Protein AF-A0A7C6HHJ7-F1 (afdb_monomer)

Solvent-accessible surface area (backbone atoms only — not comparable to full-atom values): 3229 Å² total; per-residue (Å²): 112,70,69,61,54,51,53,53,54,52,52,56,59,42,44,46,40,31,51,51,21,53,76,68,64,40,92,57,25,66,60,33,38,50,44,24,70,76,34,52,72,65,16,29,54,51,21,40,46,54,60,62,54,60,63,64,82,76,116

Sequence (59 aa):
MLGTLVVILTAVINFIPSIIAFKKNHPDKVMILIINALIPVAGFIIALILVFVRKEDRK

Structure (mmCIF, N/CA/C/O backbone):
data_AF-A0A7C6HHJ7-F1
#
_entry.id   AF-A0A7C6HHJ7-F1
#
loop_
_atom_site.group_PDB
_atom_site.id
_atom_site.type_symbol
_atom_site.label_atom_id
_atom_site.label_alt_id
_atom_site.label_comp_id
_atom_site.label_asym_id
_atom_site.label_entity_id
_atom_site.label_seq_id
_atom_site.pdbx_PDB_ins_code
_atom_site.Cartn_x
_atom_site.Cartn_y
_atom_site.Cartn_z
_atom_site.occupancy
_atom_site.B_iso_or_equiv
_atom_site.auth_seq_id
_atom_site.auth_comp_id
_atom_site.auth_asym_id
_atom_site.auth_atom_id
_atom_site.pdbx_PDB_model_num
ATOM 1 N N . MET A 1 1 ? 17.408 -8.582 -13.003 1.00 75.56 1 MET A N 1
ATOM 2 C CA . MET A 1 1 ? 17.311 -8.767 -11.535 1.00 75.56 1 MET A CA 1
ATOM 3 C C . MET A 1 1 ? 17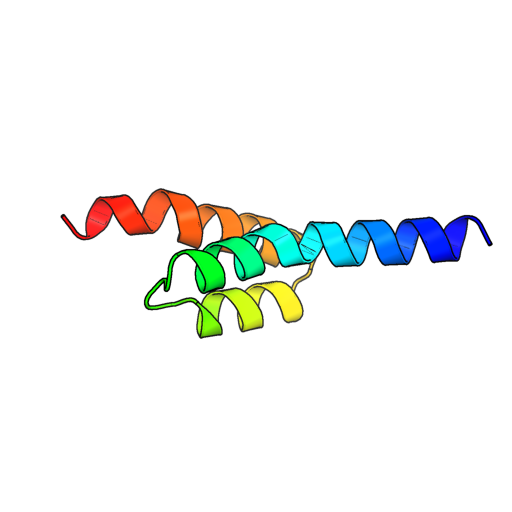.119 -7.453 -10.782 1.00 75.56 1 MET A C 1
ATOM 5 O O . MET A 1 1 ? 16.159 -7.369 -10.031 1.00 75.56 1 MET A O 1
ATOM 9 N N . LEU A 1 2 ? 17.948 -6.420 -10.998 1.00 87.38 2 LEU A N 1
ATOM 10 C CA . LEU A 1 2 ? 17.833 -5.141 -10.271 1.00 87.38 2 LEU A CA 1
ATOM 11 C C . LEU A 1 2 ? 16.458 -4.460 -10.432 1.00 87.38 2 LEU A C 1
ATOM 13 O O . LEU A 1 2 ? 15.838 -4.097 -9.441 1.00 87.38 2 LEU A O 1
ATOM 17 N N . GLY A 1 3 ? 15.942 -4.359 -11.663 1.00 87.31 3 GLY A N 1
ATOM 18 C CA . GLY A 1 3 ? 14.640 -3.724 -11.923 1.00 87.31 3 GLY A CA 1
ATOM 19 C C . GLY A 1 3 ? 13.466 -4.414 -11.220 1.00 87.31 3 GLY A C 1
ATOM 20 O O . GLY A 1 3 ? 12.606 -3.750 -10.655 1.00 87.31 3 GLY A O 1
ATOM 21 N N . THR A 1 4 ? 13.469 -5.748 -11.169 1.00 9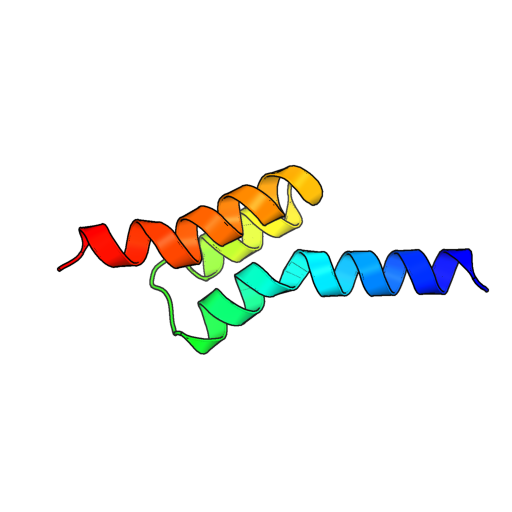0.56 4 THR A N 1
ATOM 22 C CA . THR A 1 4 ? 12.453 -6.529 -10.447 1.00 90.56 4 THR A CA 1
ATOM 23 C C . THR A 1 4 ? 12.484 -6.238 -8.947 1.00 90.56 4 THR A C 1
ATOM 25 O O . THR A 1 4 ? 11.435 -6.055 -8.337 1.00 90.56 4 THR A O 1
ATOM 28 N N . LEU A 1 5 ? 13.681 -6.142 -8.361 1.00 93.31 5 LEU A N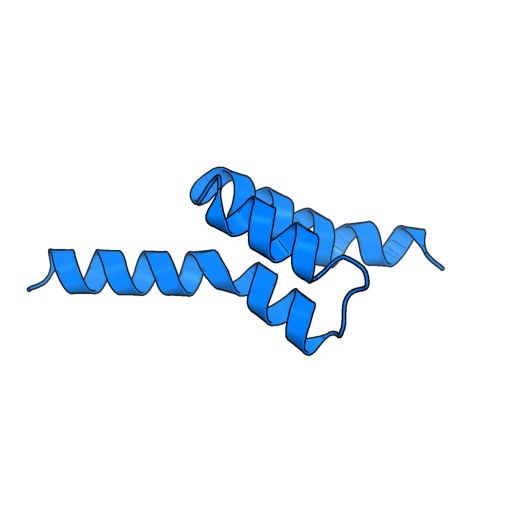 1
ATOM 29 C CA . LEU A 1 5 ? 13.855 -5.822 -6.945 1.00 93.31 5 LEU A CA 1
ATOM 30 C C . LEU A 1 5 ? 13.307 -4.425 -6.614 1.00 93.31 5 LEU A C 1
ATOM 32 O O . LEU A 1 5 ? 12.590 -4.261 -5.631 1.00 93.31 5 LEU A O 1
ATOM 36 N N . VAL A 1 6 ? 13.607 -3.437 -7.465 1.00 91.31 6 VAL A N 1
ATOM 37 C CA . VAL A 1 6 ? 13.124 -2.057 -7.313 1.00 91.31 6 VAL A CA 1
ATOM 38 C C . VAL A 1 6 ? 11.598 -2.015 -7.360 1.00 91.31 6 VAL A C 1
ATOM 40 O O . VAL A 1 6 ? 10.988 -1.448 -6.463 1.00 91.31 6 VAL A O 1
ATOM 43 N N . VAL A 1 7 ? 10.973 -2.683 -8.334 1.00 89.00 7 VAL A N 1
ATOM 44 C CA . VAL A 1 7 ? 9.506 -2.731 -8.458 1.00 89.00 7 VAL A CA 1
ATOM 45 C C . VAL A 1 7 ? 8.852 -3.354 -7.224 1.00 89.00 7 VAL A C 1
ATOM 47 O O . VAL A 1 7 ? 7.867 -2.816 -6.721 1.00 89.00 7 VAL A O 1
ATOM 50 N N . ILE A 1 8 ? 9.407 -4.451 -6.699 1.00 89.88 8 ILE A N 1
ATOM 51 C CA . ILE A 1 8 ? 8.887 -5.100 -5.487 1.00 89.88 8 ILE A CA 1
ATOM 52 C C . ILE A 1 8 ? 9.004 -4.161 -4.283 1.00 89.88 8 ILE A C 1
ATOM 54 O O . ILE A 1 8 ? 8.032 -3.983 -3.552 1.00 89.88 8 ILE A O 1
ATOM 58 N N . LEU A 1 9 ? 10.164 -3.528 -4.089 1.00 91.06 9 LEU A N 1
ATOM 59 C CA . LEU A 1 9 ? 10.376 -2.593 -2.983 1.00 91.06 9 LEU A CA 1
ATOM 60 C C . LEU A 1 9 ? 9.431 -1.394 -3.073 1.00 91.06 9 LEU A C 1
ATOM 62 O O . LEU A 1 9 ? 8.802 -1.039 -2.077 1.00 91.06 9 LEU A O 1
ATOM 66 N N . THR A 1 10 ? 9.278 -0.807 -4.260 1.00 88.50 10 THR A N 1
ATOM 67 C CA . THR A 1 10 ? 8.345 0.299 -4.479 1.00 88.50 10 THR A CA 1
ATOM 68 C C . THR A 1 10 ? 6.910 -0.131 -4.198 1.00 88.50 10 THR A C 1
ATOM 70 O O . THR A 1 10 ? 6.199 0.594 -3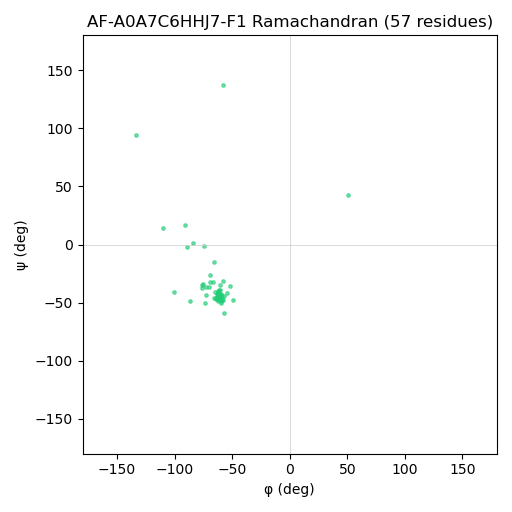.509 1.00 88.50 10 THR A O 1
ATOM 73 N N . ALA A 1 11 ? 6.491 -1.319 -4.643 1.00 85.88 11 ALA A N 1
ATOM 74 C CA . ALA A 1 11 ? 5.154 -1.836 -4.364 1.00 85.88 11 ALA A CA 1
ATOM 75 C C . ALA A 1 11 ? 4.919 -2.020 -2.857 1.00 85.88 11 ALA A C 1
ATOM 77 O O . ALA A 1 11 ? 3.908 -1.560 -2.334 1.00 85.88 11 ALA A O 1
ATOM 78 N N . VAL A 1 12 ? 5.867 -2.623 -2.133 1.00 89.06 12 VAL A N 1
ATOM 79 C CA . VAL A 1 12 ? 5.765 -2.809 -0.676 1.00 89.06 12 VAL A CA 1
ATOM 80 C C . VAL A 1 12 ? 5.665 -1.465 0.045 1.00 89.06 12 VAL A C 1
ATOM 82 O O . VAL A 1 12 ? 4.792 -1.294 0.898 1.00 89.06 12 VAL A O 1
ATOM 85 N N . ILE A 1 13 ? 6.510 -0.496 -0.323 1.00 90.25 13 ILE A N 1
ATOM 86 C CA . ILE A 1 13 ? 6.473 0.859 0.242 1.00 90.25 13 ILE A CA 1
ATOM 87 C C . ILE A 1 13 ? 5.118 1.509 -0.032 1.00 90.25 13 ILE A C 1
ATOM 89 O O . ILE A 1 13 ? 4.523 2.086 0.878 1.00 90.25 13 ILE A O 1
ATOM 93 N N . ASN A 1 14 ? 4.585 1.342 -1.242 1.00 89.06 14 ASN A N 1
ATOM 94 C CA . ASN A 1 14 ? 3.303 1.908 -1.632 1.00 89.06 14 ASN A CA 1
ATOM 95 C C . ASN A 1 14 ? 2.156 1.437 -0.728 1.00 89.06 14 ASN A C 1
ATOM 97 O O . ASN A 1 14 ? 1.239 2.196 -0.456 1.00 89.06 14 ASN A O 1
ATOM 101 N N . PHE A 1 15 ? 2.206 0.223 -0.179 1.00 90.06 15 PHE A N 1
ATOM 102 C CA . PHE A 1 15 ? 1.148 -0.292 0.698 1.00 90.06 15 PHE A CA 1
ATOM 103 C C . PHE A 1 15 ? 1.327 0.021 2.194 1.00 90.06 15 PHE A C 1
ATOM 105 O O . PHE A 1 15 ? 0.419 -0.271 2.978 1.00 90.06 15 PHE A O 1
ATOM 112 N N . ILE A 1 16 ? 2.420 0.675 2.612 1.00 91.69 16 ILE A N 1
ATOM 113 C CA . ILE A 1 16 ? 2.662 1.061 4.019 1.00 91.69 16 ILE A CA 1
ATOM 114 C C . ILE A 1 16 ? 1.463 1.786 4.668 1.00 91.69 16 ILE A C 1
ATOM 116 O O . ILE A 1 16 ? 1.068 1.389 5.769 1.00 91.69 16 ILE A O 1
ATOM 120 N N . PRO A 1 17 ? 0.832 2.800 4.044 1.00 90.06 17 PRO A N 1
ATOM 121 C CA . PRO A 1 17 ? -0.248 3.553 4.680 1.00 90.06 17 PRO A CA 1
ATOM 122 C C . PRO A 1 17 ? -1.469 2.668 4.940 1.00 90.06 17 PRO A C 1
ATOM 124 O O . PRO A 1 17 ? -2.060 2.711 6.020 1.00 90.06 17 PRO A O 1
ATOM 127 N N . SER A 1 18 ? -1.803 1.797 3.986 1.00 91.25 18 SER A N 1
ATOM 128 C CA . SER A 1 18 ? -2.885 0.824 4.129 1.00 91.25 18 SER A CA 1
ATOM 129 C C . SER A 1 18 ? -2.586 -0.165 5.255 1.00 91.25 18 SER A C 1
ATOM 131 O O . SER A 1 18 ? -3.443 -0.384 6.107 1.00 91.25 18 SER A O 1
ATOM 133 N N . ILE A 1 19 ? -1.361 -0.697 5.338 1.00 92.50 19 ILE A N 1
ATOM 134 C CA . ILE A 1 19 ? -0.940 -1.587 6.435 1.00 92.50 19 ILE A CA 1
ATOM 135 C C . ILE A 1 19 ? -1.119 -0.896 7.795 1.00 92.50 19 ILE A C 1
ATOM 137 O O . ILE A 1 19 ? -1.666 -1.489 8.726 1.00 92.50 19 ILE A O 1
ATOM 141 N N . ILE A 1 20 ? -0.719 0.375 7.915 1.00 91.38 20 ILE A N 1
ATOM 142 C CA . ILE A 1 20 ? -0.908 1.163 9.141 1.00 91.38 20 ILE A CA 1
ATOM 143 C C . ILE A 1 20 ? -2.402 1.330 9.458 1.00 91.38 20 ILE A C 1
ATOM 145 O O . ILE A 1 20 ? -2.791 1.179 10.620 1.00 91.38 20 ILE A O 1
ATOM 149 N N . ALA A 1 21 ? -3.241 1.600 8.454 1.00 91.69 21 ALA A N 1
ATOM 150 C CA . ALA A 1 21 ? -4.689 1.722 8.615 1.00 91.69 21 ALA A CA 1
ATOM 151 C C . ALA A 1 21 ? -5.315 0.433 9.174 1.00 91.69 21 ALA A C 1
ATOM 153 O O . ALA A 1 21 ? -6.095 0.489 10.126 1.00 91.69 21 ALA A O 1
ATOM 154 N N . PHE A 1 22 ? -4.933 -0.732 8.640 1.00 92.81 22 PHE A N 1
ATOM 155 C CA . PHE A 1 22 ? -5.393 -2.031 9.140 1.00 92.81 22 PHE A CA 1
ATOM 156 C C . PHE A 1 22 ? -4.888 -2.317 10.551 1.00 92.81 22 PHE A C 1
ATOM 158 O O . PHE A 1 22 ? -5.684 -2.688 11.412 1.00 92.81 22 PHE A O 1
ATOM 165 N N . LYS A 1 23 ? -3.599 -2.082 10.821 1.00 92.88 23 LYS A N 1
ATOM 166 C CA . LYS A 1 23 ? -2.999 -2.304 12.146 1.00 92.88 23 LYS A CA 1
ATOM 167 C C . LYS A 1 23 ? -3.651 -1.440 13.230 1.00 92.88 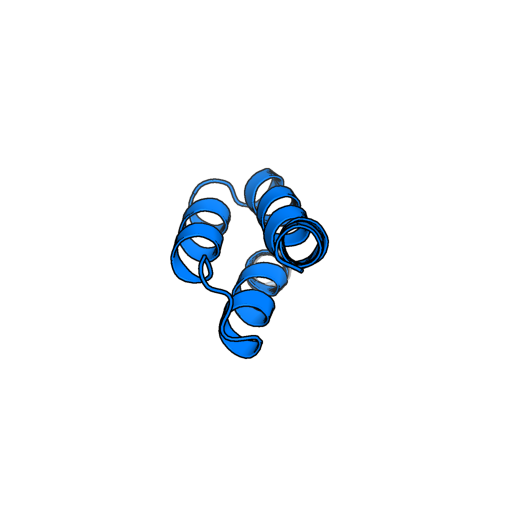23 LYS A C 1
ATOM 169 O O . LYS A 1 23 ? -3.795 -1.884 14.363 1.00 92.88 23 LYS A O 1
ATOM 174 N N . LYS A 1 24 ? -4.062 -0.214 12.893 1.00 90.00 24 LYS A N 1
ATOM 175 C CA . LYS A 1 24 ? -4.772 0.703 13.803 1.00 90.00 24 LYS A CA 1
ATOM 176 C C . LYS A 1 24 ? -6.286 0.464 13.861 1.00 90.00 24 LYS A C 1
ATOM 178 O O . LYS A 1 24 ? -6.970 1.213 14.551 1.00 90.00 24 LYS A O 1
ATOM 183 N N . ASN A 1 25 ? -6.806 -0.527 13.134 1.00 88.06 25 ASN A N 1
ATOM 184 C CA . ASN A 1 25 ? -8.237 -0.767 12.958 1.00 88.06 25 ASN A CA 1
ATOM 185 C C . ASN A 1 25 ? -9.009 0.500 12.529 1.00 88.06 25 ASN A C 1
ATOM 187 O O . ASN A 1 25 ? -10.084 0.788 13.050 1.00 88.06 25 ASN A O 1
ATOM 191 N N . HIS A 1 26 ? -8.437 1.278 11.602 1.00 87.19 26 HIS A N 1
ATOM 192 C CA . HIS A 1 26 ? -9.035 2.523 11.117 1.00 87.19 26 HIS A CA 1
ATOM 193 C C . HIS A 1 26 ? -10.430 2.245 10.524 1.00 87.19 26 HIS A C 1
ATOM 195 O O . HIS A 1 26 ? -10.565 1.267 9.781 1.00 87.19 26 HIS A O 1
ATOM 201 N N . PRO A 1 27 ? -11.455 3.077 10.798 1.00 87.75 27 PRO A N 1
ATOM 202 C CA . PRO A 1 27 ? -12.806 2.862 10.267 1.00 87.75 27 PRO A CA 1
ATOM 203 C C . PRO A 1 27 ? -12.799 2.743 8.738 1.00 87.75 27 PRO A C 1
ATOM 205 O O . PRO A 1 27 ? -13.383 1.823 8.175 1.00 87.75 27 PRO A O 1
ATOM 208 N N . ASP A 1 28 ? -12.007 3.590 8.082 1.00 90.56 28 ASP A N 1
ATOM 209 C CA . ASP A 1 28 ? -11.910 3.639 6.622 1.00 90.56 28 ASP A CA 1
ATOM 210 C C . ASP A 1 28 ? -10.803 2.741 6.032 1.00 90.56 28 ASP A C 1
ATOM 212 O O . ASP A 1 28 ? -10.396 2.932 4.887 1.00 90.56 28 ASP A O 1
ATOM 216 N N . LYS A 1 29 ? -10.269 1.765 6.786 1.00 91.12 29 LYS A N 1
ATOM 217 C CA . LYS A 1 29 ? -9.119 0.929 6.362 1.00 91.12 29 LYS A CA 1
ATOM 218 C C . LYS A 1 29 ? -9.296 0.271 4.985 1.00 91.12 29 LYS A C 1
ATOM 220 O O . LYS A 1 29 ? -8.336 0.183 4.225 1.00 91.12 29 LYS A O 1
ATOM 225 N N . VAL A 1 30 ? -10.520 -0.143 4.645 1.00 91.50 30 VAL A N 1
ATOM 226 C CA . VAL A 1 30 ? -10.846 -0.763 3.348 1.00 91.50 30 VAL A CA 1
ATOM 227 C C . VAL A 1 30 ? -10.831 0.274 2.223 1.00 91.50 30 VAL A C 1
ATOM 229 O O . VAL A 1 30 ? -10.235 0.032 1.178 1.00 91.50 30 VAL A O 1
ATOM 232 N N . MET A 1 31 ? -11.408 1.456 2.449 1.00 89.19 31 MET A N 1
ATOM 233 C CA . MET A 1 31 ? -11.380 2.557 1.481 1.00 89.19 31 MET A CA 1
ATOM 234 C C . MET A 1 31 ? -9.943 3.015 1.206 1.00 89.19 31 MET A C 1
ATOM 236 O O . MET A 1 31 ? -9.557 3.202 0.056 1.00 89.19 31 MET A O 1
ATOM 240 N N . ILE A 1 32 ? -9.128 3.122 2.259 1.00 91.25 32 ILE A N 1
ATOM 241 C CA . ILE A 1 32 ? -7.708 3.477 2.164 1.00 91.25 32 ILE A CA 1
ATOM 242 C C . ILE A 1 32 ? -6.936 2.440 1.335 1.00 91.25 32 ILE A C 1
ATOM 244 O O . ILE A 1 32 ? -6.076 2.812 0.544 1.00 91.25 32 ILE A O 1
ATOM 248 N N . LEU A 1 33 ? -7.239 1.145 1.476 1.00 91.25 33 LEU A N 1
ATOM 249 C CA . LEU A 1 33 ? -6.641 0.095 0.645 1.00 91.25 33 LEU A CA 1
ATOM 250 C C . LEU A 1 33 ? -7.018 0.237 -0.831 1.00 91.25 33 LEU A C 1
ATOM 252 O O . LEU A 1 33 ? -6.144 0.152 -1.689 1.00 91.25 33 LEU A O 1
ATOM 256 N N . ILE A 1 34 ? -8.301 0.472 -1.116 1.00 90.38 34 ILE A N 1
ATOM 257 C CA . ILE A 1 34 ? -8.818 0.607 -2.483 1.00 90.38 34 ILE A CA 1
ATOM 258 C C . ILE A 1 34 ? -8.183 1.813 -3.183 1.00 90.38 34 ILE A C 1
ATOM 260 O O . ILE A 1 34 ? -7.670 1.675 -4.289 1.00 90.38 34 ILE A O 1
ATOM 264 N N . ILE A 1 35 ? -8.153 2.977 -2.526 1.00 88.62 35 ILE A N 1
ATOM 265 C CA . ILE A 1 35 ? -7.548 4.198 -3.083 1.00 88.62 35 ILE A CA 1
ATOM 266 C C . ILE A 1 35 ? -6.063 3.978 -3.390 1.00 88.62 35 ILE A C 1
ATOM 268 O O . ILE A 1 35 ? -5.583 4.358 -4.458 1.00 88.62 35 ILE A O 1
ATOM 272 N N . ASN A 1 36 ? -5.348 3.326 -2.474 1.00 89.44 36 ASN A N 1
ATOM 273 C CA . ASN A 1 36 ? -3.923 3.063 -2.624 1.00 89.44 36 ASN A CA 1
ATOM 274 C C . ASN A 1 36 ? -3.614 2.043 -3.740 1.00 89.44 36 ASN A C 1
ATOM 276 O O . ASN A 1 36 ? -2.600 2.158 -4.423 1.00 89.44 36 ASN A O 1
ATOM 280 N N . ALA A 1 37 ? -4.504 1.072 -3.969 1.00 87.25 37 ALA A N 1
ATOM 281 C CA . ALA A 1 37 ? -4.377 0.103 -5.057 1.00 87.25 37 ALA A CA 1
ATOM 282 C C . ALA A 1 37 ? -4.727 0.690 -6.438 1.00 87.25 37 ALA A C 1
ATOM 284 O O . ALA A 1 37 ? -4.128 0.295 -7.436 1.00 87.25 37 ALA A O 1
ATOM 285 N N . LEU A 1 38 ? -5.687 1.620 -6.506 1.00 87.94 38 LEU A N 1
ATOM 286 C CA . LEU A 1 38 ? -6.143 2.225 -7.764 1.00 87.94 38 LEU A CA 1
ATOM 287 C C . LEU A 1 38 ? -5.163 3.257 -8.320 1.00 87.94 38 LEU A C 1
ATOM 289 O O . LEU A 1 38 ? -5.003 3.367 -9.533 1.00 87.94 38 LEU A O 1
ATOM 293 N N . ILE A 1 39 ? -4.528 4.038 -7.445 1.00 86.94 39 ILE A N 1
ATOM 294 C CA . ILE A 1 39 ? -3.635 5.121 -7.851 1.00 86.94 39 ILE A CA 1
ATOM 295 C C . ILE A 1 39 ? -2.364 5.003 -7.013 1.00 86.94 39 ILE A C 1
ATOM 297 O O . ILE A 1 39 ? -2.341 5.533 -5.914 1.00 86.94 39 ILE A O 1
ATOM 301 N N . PRO A 1 40 ? -1.296 4.335 -7.478 1.00 75.50 40 PRO A N 1
ATOM 302 C CA . PRO A 1 40 ? -0.179 3.982 -6.607 1.00 75.50 40 PRO A CA 1
ATOM 303 C C . PRO A 1 40 ? 0.450 5.202 -5.918 1.00 75.50 40 PRO A C 1
ATOM 305 O O . PRO A 1 40 ? 0.392 5.329 -4.701 1.00 75.50 40 PRO A O 1
ATOM 308 N N . VAL A 1 41 ? 0.938 6.174 -6.695 1.00 80.69 41 VAL A N 1
ATOM 309 C CA . VAL A 1 41 ? 1.675 7.328 -6.150 1.00 80.69 41 VAL A CA 1
ATOM 310 C C . VAL A 1 41 ? 0.756 8.330 -5.444 1.00 80.69 41 VAL A C 1
ATOM 312 O O . VAL A 1 41 ? 1.017 8.720 -4.308 1.00 80.69 41 VAL A O 1
ATOM 315 N N . ALA A 1 42 ? -0.335 8.757 -6.088 1.00 84.44 42 ALA A N 1
ATOM 316 C CA . ALA A 1 42 ? -1.242 9.726 -5.467 1.00 84.44 42 A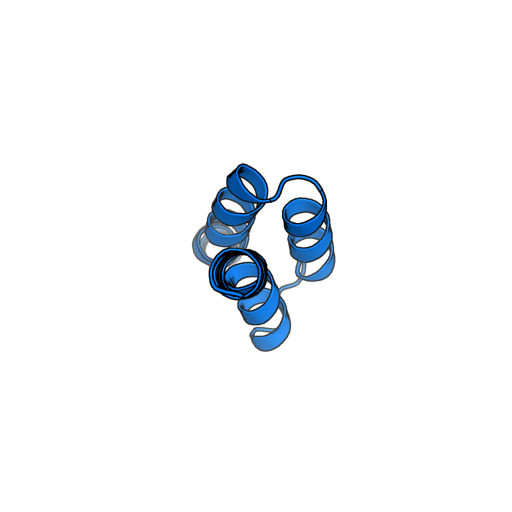LA A CA 1
ATOM 317 C C . ALA A 1 42 ? -2.076 9.088 -4.346 1.00 84.44 42 ALA A C 1
ATOM 319 O O . ALA A 1 42 ? -2.304 9.710 -3.313 1.00 84.44 42 ALA A O 1
ATOM 320 N N . GLY A 1 43 ? -2.482 7.830 -4.510 1.00 86.69 43 GLY A N 1
ATOM 321 C CA . GLY A 1 43 ? -3.193 7.054 -3.501 1.00 86.69 43 GLY A CA 1
ATOM 322 C C . GLY A 1 43 ? -2.335 6.758 -2.279 1.00 86.69 43 GLY A C 1
ATOM 323 O O . GLY A 1 43 ? -2.883 6.790 -1.184 1.00 86.69 43 GLY A O 1
ATOM 324 N N . PHE A 1 44 ? -1.013 6.598 -2.409 1.00 89.56 44 PHE A N 1
ATOM 325 C CA . PHE A 1 44 ? -0.102 6.549 -1.260 1.00 89.56 44 PHE A CA 1
ATOM 326 C C . PHE A 1 44 ? -0.169 7.835 -0.426 1.00 89.56 44 PHE A C 1
ATOM 328 O O . PHE A 1 44 ? -0.351 7.776 0.792 1.00 89.56 44 PHE A O 1
ATOM 335 N N . ILE A 1 45 ? -0.086 9.004 -1.072 1.00 88.75 45 ILE A N 1
ATOM 336 C CA . ILE A 1 45 ? -0.160 10.306 -0.390 1.00 88.75 45 ILE A CA 1
ATOM 337 C C . ILE A 1 45 ? -1.540 10.500 0.252 1.00 88.75 45 ILE A C 1
ATOM 339 O O . ILE A 1 45 ? -1.633 10.849 1.428 1.00 88.75 45 ILE A O 1
ATOM 343 N N . ILE A 1 46 ? -2.618 10.221 -0.485 1.00 87.00 46 ILE A N 1
ATOM 344 C CA . ILE A 1 46 ? -3.994 10.331 0.020 1.00 87.00 46 ILE A CA 1
ATOM 345 C C . ILE A 1 46 ? -4.212 9.377 1.199 1.00 87.00 46 ILE A C 1
ATOM 347 O O . ILE A 1 46 ? -4.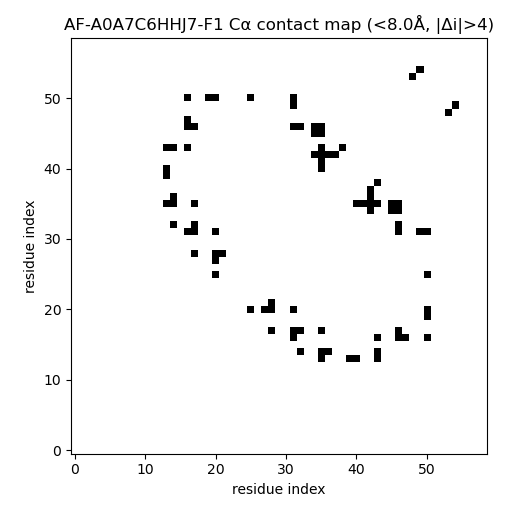782 9.769 2.215 1.00 87.00 46 ILE A O 1
ATOM 351 N N . ALA A 1 47 ? -3.727 8.140 1.101 1.00 88.00 47 ALA A N 1
ATOM 352 C CA . ALA A 1 47 ? -3.817 7.149 2.162 1.00 88.00 47 ALA A CA 1
ATOM 353 C C . ALA A 1 47 ? -3.057 7.593 3.418 1.00 88.00 47 ALA A C 1
ATOM 355 O O . ALA A 1 47 ? -3.585 7.444 4.517 1.00 88.00 47 ALA A O 1
ATOM 356 N N . LEU A 1 48 ? -1.864 8.185 3.283 1.00 88.69 48 LEU A N 1
ATOM 357 C CA . LEU A 1 48 ? -1.150 8.782 4.415 1.00 88.69 48 LEU A CA 1
ATOM 358 C C . LEU A 1 48 ? -1.97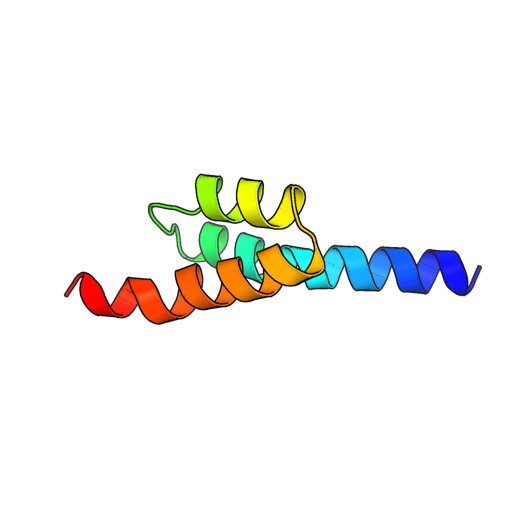4 9.894 5.070 1.00 88.69 48 LEU A C 1
ATOM 360 O O . LEU A 1 48 ? -2.183 9.860 6.281 1.00 88.69 48 LEU A O 1
ATOM 364 N N . ILE A 1 49 ? -2.490 10.840 4.284 1.00 87.25 49 ILE A N 1
ATOM 365 C CA . ILE A 1 49 ? -3.300 11.949 4.805 1.00 87.25 49 ILE A CA 1
ATOM 366 C C . ILE A 1 49 ? -4.530 11.409 5.543 1.00 87.25 49 ILE A C 1
ATOM 368 O O . ILE A 1 49 ? -4.782 11.790 6.682 1.00 87.25 49 ILE A O 1
ATOM 372 N N . LEU A 1 50 ? -5.26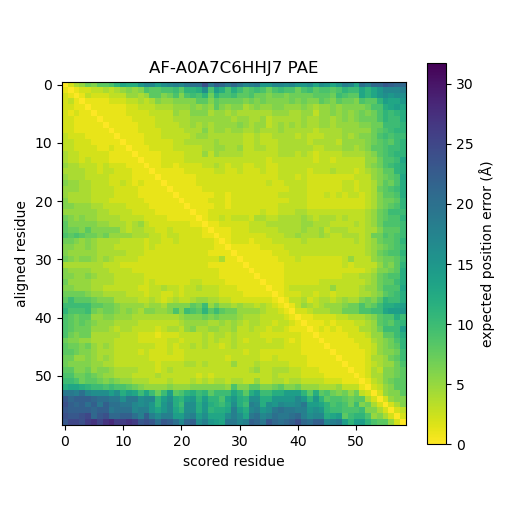2 10.467 4.949 1.00 84.88 50 LEU A N 1
ATOM 373 C CA . LEU A 1 50 ? -6.446 9.873 5.571 1.00 84.88 50 LEU A CA 1
ATOM 374 C C . LEU A 1 50 ? -6.117 9.132 6.871 1.00 84.88 50 LEU A C 1
ATOM 376 O O . LEU A 1 50 ? -6.869 9.237 7.834 1.00 84.88 50 LEU A O 1
ATOM 380 N N . VAL A 1 51 ? -4.999 8.406 6.920 1.00 86.00 51 VAL A N 1
ATOM 381 C CA . VAL A 1 51 ? -4.584 7.645 8.109 1.00 86.00 51 VAL A CA 1
ATOM 382 C C . VAL A 1 51 ? -4.147 8.547 9.262 1.00 86.00 51 VAL A C 1
ATOM 384 O O . VAL A 1 51 ? -4.364 8.190 10.425 1.00 86.00 51 VAL A O 1
ATOM 387 N N . PHE A 1 52 ? -3.478 9.662 8.966 1.00 83.69 52 PHE A N 1
ATOM 388 C CA . PHE A 1 52 ? -2.851 10.507 9.984 1.00 83.69 52 PHE A CA 1
ATOM 389 C C . PHE A 1 52 ? -3.670 11.752 10.339 1.00 83.69 52 PHE A C 1
ATOM 391 O O . PHE A 1 52 ? -3.782 12.047 11.522 1.00 83.69 52 PHE A O 1
ATOM 398 N N . VAL A 1 53 ? -4.278 12.427 9.362 1.00 78.94 53 VAL A N 1
ATOM 399 C CA . VAL A 1 53 ? -4.997 13.700 9.559 1.00 78.94 53 VAL A CA 1
ATOM 400 C C . VAL A 1 53 ? -6.449 13.465 9.976 1.00 78.94 53 VAL A C 1
ATOM 402 O O . VAL A 1 53 ? -6.896 13.980 10.990 1.00 78.94 53 VAL A O 1
ATOM 405 N N . ARG A 1 54 ? -7.187 12.594 9.273 1.00 65.31 54 ARG A N 1
ATOM 406 C CA . ARG A 1 54 ? -8.628 12.378 9.537 1.00 65.31 54 ARG A CA 1
ATOM 407 C C . ARG A 1 54 ? -8.923 11.744 10.905 1.00 65.31 54 ARG A C 1
ATOM 409 O O . ARG A 1 54 ? -10.062 11.747 11.365 1.00 65.31 54 ARG A O 1
ATOM 416 N N . LYS A 1 55 ? -7.905 11.186 11.568 1.00 57.00 55 LYS A N 1
ATOM 417 C CA . LYS A 1 55 ? -8.017 10.672 12.939 1.00 57.00 55 LYS A CA 1
ATOM 418 C C . LYS A 1 55 ? -8.209 11.801 13.965 1.00 57.00 55 LYS A C 1
ATOM 420 O O . LYS A 1 55 ? -8.768 11.539 15.028 1.00 57.00 55 LYS A O 1
ATOM 425 N N . GLU A 1 56 ? -7.749 13.014 13.669 1.00 55.00 56 GLU A N 1
ATOM 426 C CA . GLU A 1 56 ? -7.835 14.164 14.574 1.00 55.00 56 GLU A CA 1
ATOM 427 C C . GLU A 1 56 ? -9.249 14.763 14.630 1.00 55.00 56 GLU A C 1
ATOM 429 O O . GLU A 1 56 ? -9.714 15.088 15.716 1.00 55.00 56 GLU A O 1
ATOM 434 N N . ASP A 1 57 ? -9.987 14.768 13.515 1.00 56.12 57 ASP A N 1
ATOM 435 C CA . ASP A 1 57 ? -11.324 15.386 13.407 1.00 56.12 57 ASP A CA 1
ATOM 436 C C . ASP A 1 57 ? -12.469 14.605 14.089 1.00 56.12 57 ASP A C 1
ATOM 438 O O . ASP A 1 57 ? -13.631 15.004 14.027 1.00 56.12 57 ASP A O 1
ATOM 442 N N . ARG A 1 58 ? -12.187 13.442 14.690 1.00 54.22 58 ARG A N 1
ATOM 443 C CA . ARG A 1 58 ? -13.197 12.553 15.308 1.00 54.22 58 ARG A CA 1
ATOM 444 C C . ARG A 1 58 ? -13.115 12.514 16.841 1.00 54.22 58 ARG A C 1
ATOM 446 O O . ARG A 1 58 ? -13.688 11.598 17.435 1.00 54.22 58 ARG A O 1
ATOM 453 N N . LYS A 1 59 ? -12.389 13.448 17.462 1.00 46.47 59 LYS A N 1
ATOM 454 C CA . LYS A 1 59 ? -12.416 13.706 18.912 1.00 46.47 59 LYS A CA 1
ATOM 455 C C . LYS A 1 59 ? -13.338 14.871 19.232 1.00 46.47 59 LYS A C 1
ATOM 457 O O . LYS A 1 59 ? -13.956 14.794 20.313 1.00 46.47 59 LYS A O 1
#

Secondary structure (DSSP, 8-state):
-HHHHHHHHHHHHHTHHHHHHHHTT-TTHHHHHHHHHHSHHHHHHHHHHHHHTTTGGG-

pLDDT: mean 85.0, std 10.64, range [46.47, 93.31]

Radius of gyration: 12.53 Å; Cα contacts (8 Å, |Δi|>4): 44; chains: 1; bounding box: 31×24×31 Å

Foldseek 3Di:
DVVVVVVVVLQVLLCVLLVLCVVVVPPCSVVLNVLCVVDRPVSSVVSNCCSPPVVVVPD

Mean predicted aligned error: 5.19 Å